Protein AF-A0A379ZIU4-F1 (afdb_monomer)

InterPro domains:
  IPR006685 Mechanosensitive ion channel MscS [PF00924] (2-45)
  IPR010920 LSM domain superfamily [SSF50182] (2-45)
  IPR023408 Mechanosensitive ion channel MscS, beta-domain superfamily [G3DSA:2.30.30.60] (1-43)
  IPR052702 Mechanosensitive channel MscS-like [PTHR30347] (1-49)

Nearest PDB structures (foldseek):
  7ux1-assembly1_A  TM=9.642E-01  e=2.751E-03  Escherichia coli K-12
  7dlu-assembly1_A  TM=9.329E-01  e=1.091E-02  Pseudomonas aeruginosa PAO1
  6lyp-assembly1_A  TM=9.335E-01  e=1.419E-02  Arabidopsis thaliana
  6vxn-assembly1_A  TM=8.922E-01  e=1.244E-02  Arabidopsis thaliana
  8jwe-assembly1_A  TM=9.379E-01  e=6.853E-02  Arabidopsis thaliana

Solvent-accessible surface area (backbone atoms only — not comparable to full-atom values): 3146 Å² total; per-residue (Å²): 79,41,32,48,94,92,46,61,28,35,79,75,47,82,54,100,62,34,32,36,26,37,33,92,87,73,47,77,46,79,42,50,44,68,54,67,73,75,44,79,68,45,68,72,47,73,86,69,66,77,125

Secondary structure (DSSP, 8-state):
-EEETTEEEEEEEE-SSEEEEE-TTS-EEEEEHHHHHHS-EEESSGGG---

Foldseek 3Di:
DKDAPNF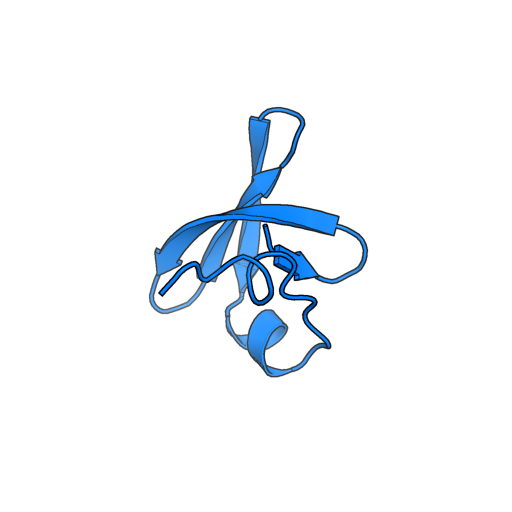DFDFDDDDPFWTWGQGPVRDTDTGGVVRVVVGDMDDPCPVVPPD

pLDDT: mean 87.23, std 11.11, range [53.34, 95.31]

Structure (mmCIF, N/CA/C/O backbone):
data_AF-A0A379ZIU4-F1
#
_entry.id   AF-A0A379ZIU4-F1
#
loop_
_atom_site.group_PDB
_atom_site.id
_atom_site.type_symbol
_atom_site.label_atom_id
_atom_site.label_alt_id
_atom_site.label_comp_id
_atom_site.label_asym_id
_atom_site.label_entity_id
_atom_site.label_seq_id
_atom_site.pdbx_PDB_ins_code
_atom_site.Cartn_x
_atom_site.Cartn_y
_atom_site.Cartn_z
_atom_site.occupancy
_atom_site.B_iso_or_equiv
_atom_site.auth_seq_id
_atom_site.auth_comp_id
_atom_site.auth_asym_id
_atom_site.auth_atom_id
_atom_site.pdbx_PDB_model_num
ATOM 1 N N . MET A 1 1 ? 5.976 -5.441 -8.444 1.00 83.25 1 MET A N 1
ATOM 2 C CA . MET A 1 1 ? 4.506 -5.462 -8.433 1.00 83.25 1 MET A CA 1
ATOM 3 C C . MET A 1 1 ? 3.963 -6.217 -7.226 1.00 83.25 1 MET A C 1
ATOM 5 O O . MET A 1 1 ? 4.364 -7.348 -6.953 1.00 83.25 1 MET A O 1
ATOM 9 N N . ILE A 1 2 ? 3.069 -5.560 -6.497 1.00 89.19 2 ILE A N 1
ATOM 10 C CA . ILE A 1 2 ? 2.354 -6.039 -5.317 1.00 89.19 2 ILE A CA 1
ATOM 11 C C . ILE A 1 2 ? 0.849 -5.974 -5.603 1.00 89.19 2 ILE A C 1
ATOM 13 O O . ILE A 1 2 ? 0.389 -5.029 -6.242 1.00 89.19 2 ILE A O 1
ATOM 17 N N . GLY A 1 3 ? 0.098 -6.974 -5.148 1.00 89.69 3 GLY A N 1
ATOM 18 C CA . GLY A 1 3 ? -1.361 -7.005 -5.218 1.00 89.69 3 GLY A CA 1
ATOM 19 C C . GLY A 1 3 ? -1.984 -6.978 -3.825 1.00 89.69 3 GLY A C 1
ATOM 20 O O . GLY A 1 3 ? -1.641 -7.823 -2.996 1.00 89.69 3 GLY A O 1
ATOM 21 N N . ILE A 1 4 ? -2.898 -6.040 -3.567 1.00 87.88 4 ILE A N 1
ATOM 22 C CA . ILE A 1 4 ? -3.682 -5.954 -2.325 1.00 87.88 4 ILE A CA 1
ATOM 23 C C . ILE A 1 4 ? -5.124 -5.541 -2.633 1.00 87.88 4 ILE A C 1
ATOM 25 O O . ILE A 1 4 ? -5.359 -4.637 -3.429 1.00 87.88 4 ILE A O 1
ATOM 29 N N . GLY A 1 5 ? -6.105 -6.216 -2.024 1.00 82.75 5 GLY A N 1
ATOM 30 C CA . GLY A 1 5 ? -7.520 -5.832 -2.142 1.00 82.75 5 GLY A CA 1
ATOM 31 C C . GLY A 1 5 ? -8.073 -5.813 -3.575 1.00 82.75 5 GLY A C 1
ATOM 32 O O . GLY A 1 5 ? -8.995 -5.057 -3.857 1.00 82.75 5 GLY A O 1
ATOM 33 N N . GLY A 1 6 ? -7.501 -6.607 -4.488 1.00 83.88 6 GLY A N 1
ATOM 34 C CA . GLY A 1 6 ? -7.884 -6.632 -5.906 1.00 83.88 6 GLY A CA 1
ATOM 35 C C . GLY A 1 6 ? -7.195 -5.581 -6.783 1.00 83.88 6 GLY A C 1
ATOM 36 O O . GLY A 1 6 ? -7.449 -5.545 -7.983 1.00 83.88 6 GLY A O 1
ATOM 37 N N . VAL A 1 7 ? -6.307 -4.761 -6.218 1.00 84.50 7 VAL A N 1
ATOM 38 C CA . VAL A 1 7 ? -5.520 -3.761 -6.949 1.00 84.50 7 VAL A CA 1
ATOM 39 C C . VAL A 1 7 ? -4.066 -4.218 -7.042 1.00 84.50 7 VAL A C 1
ATOM 41 O O . VAL A 1 7 ? -3.484 -4.639 -6.042 1.00 84.50 7 VAL A O 1
ATOM 44 N N . GLU A 1 8 ? -3.472 -4.118 -8.232 1.00 90.94 8 GLU A N 1
ATOM 45 C CA . GLU A 1 8 ? -2.060 -4.420 -8.485 1.00 90.94 8 GLU A CA 1
ATOM 46 C C . GLU A 1 8 ? -1.293 -3.149 -8.874 1.00 90.94 8 GLU A C 1
ATOM 48 O O . GLU A 1 8 ? -1.794 -2.293 -9.603 1.00 90.94 8 GLU A O 1
ATOM 53 N N . GLY A 1 9 ? -0.064 -3.019 -8.379 1.00 93.19 9 GLY A N 1
ATOM 54 C CA . GLY A 1 9 ? 0.800 -1.889 -8.705 1.00 93.19 9 GLY A CA 1
ATOM 55 C C . GLY A 1 9 ? 2.228 -2.065 -8.209 1.00 93.19 9 GLY A C 1
ATOM 56 O O . GLY A 1 9 ? 2.585 -3.090 -7.629 1.00 93.19 9 GLY A O 1
ATOM 57 N N . ASP A 1 10 ? 3.071 -1.065 -8.431 1.00 94.06 10 ASP A N 1
ATOM 58 C CA . ASP A 1 10 ? 4.466 -1.085 -7.998 1.00 94.06 10 ASP A CA 1
ATOM 59 C C . ASP A 1 10 ? 4.687 -0.207 -6.775 1.00 94.06 10 ASP A C 1
ATOM 61 O O . ASP A 1 10 ? 4.288 0.955 -6.736 1.00 94.06 10 ASP A O 1
ATOM 65 N N . VAL A 1 11 ? 5.361 -0.758 -5.767 1.00 93.31 11 VAL A N 1
ATOM 66 C CA . VAL A 1 11 ? 5.718 -0.007 -4.562 1.00 93.31 11 VAL A CA 1
ATOM 67 C C . VAL A 1 11 ? 6.709 1.089 -4.943 1.00 93.31 11 VAL A C 1
ATOM 69 O O . VAL A 1 11 ? 7.805 0.803 -5.423 1.00 93.31 11 VAL A O 1
ATOM 72 N N . ARG A 1 12 ? 6.332 2.348 -4.718 1.00 94.56 12 ARG A N 1
ATOM 73 C CA . ARG A 1 12 ? 7.192 3.513 -4.962 1.00 94.56 12 ARG A CA 1
ATOM 74 C C . ARG A 1 12 ? 7.955 3.934 -3.726 1.00 94.56 12 ARG A C 1
ATOM 76 O O . ARG A 1 12 ? 9.142 4.238 -3.815 1.00 94.56 12 ARG A O 1
ATOM 83 N N . ARG A 1 13 ? 7.277 3.971 -2.582 1.00 94.19 13 ARG A N 1
ATOM 84 C CA . ARG A 1 13 ? 7.859 4.420 -1.320 1.00 94.19 13 ARG A CA 1
ATOM 85 C C . ARG A 1 13 ? 7.173 3.744 -0.146 1.00 94.19 13 ARG A C 1
ATOM 87 O O . ARG A 1 13 ? 5.958 3.586 -0.139 1.00 94.19 13 ARG A O 1
ATOM 94 N N . ILE A 1 14 ? 7.957 3.408 0.871 1.00 93.62 14 ILE A N 1
ATOM 95 C CA . ILE A 1 14 ? 7.457 2.912 2.152 1.00 93.62 14 ILE A CA 1
ATOM 96 C C . ILE A 1 14 ? 7.775 3.968 3.208 1.00 93.62 14 ILE A C 1
ATOM 98 O O . ILE A 1 14 ? 8.930 4.349 3.389 1.00 93.62 14 ILE A O 1
ATOM 102 N N . ASN A 1 15 ? 6.745 4.455 3.893 1.00 94.88 15 ASN A N 1
ATOM 103 C CA . ASN A 1 15 ? 6.864 5.330 5.053 1.00 94.88 15 ASN A CA 1
ATOM 104 C C . ASN A 1 15 ? 6.419 4.572 6.314 1.00 94.88 15 ASN A C 1
ATOM 106 O O . ASN A 1 15 ? 5.811 3.508 6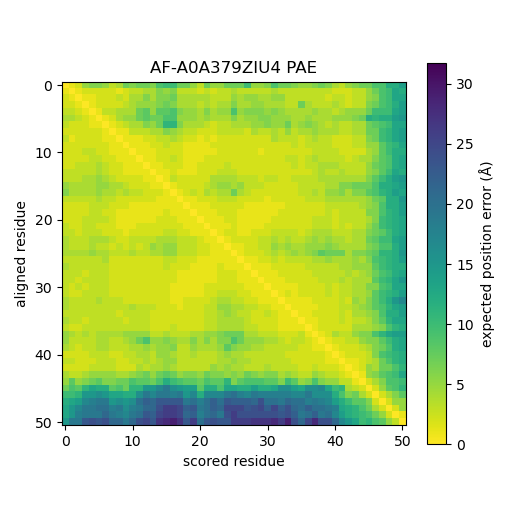.237 1.00 94.88 15 ASN A O 1
ATOM 110 N N . VAL A 1 16 ? 6.664 5.146 7.495 1.00 94.38 16 VAL A N 1
ATOM 111 C CA . VAL A 1 16 ? 6.376 4.489 8.786 1.00 94.38 16 VAL A CA 1
ATOM 112 C C . VAL A 1 16 ? 4.906 4.074 8.965 1.00 94.38 16 VAL A C 1
ATOM 114 O O . VAL A 1 16 ? 4.629 3.037 9.560 1.00 94.38 16 VAL A O 1
ATOM 117 N N . ARG A 1 17 ? 3.952 4.844 8.420 1.00 95.00 17 ARG A N 1
ATOM 118 C CA . ARG A 1 17 ? 2.505 4.583 8.565 1.00 95.00 17 ARG A CA 1
ATOM 119 C C . ARG A 1 17 ? 1.808 4.118 7.288 1.00 95.00 17 ARG A C 1
ATOM 121 O O . ARG A 1 17 ? 0.724 3.546 7.381 1.00 95.00 17 ARG A O 1
ATOM 128 N N . ALA A 1 18 ? 2.394 4.366 6.123 1.00 95.12 18 ALA A N 1
ATOM 129 C CA . ALA A 1 18 ? 1.755 4.083 4.847 1.00 95.12 18 ALA A CA 1
ATOM 130 C C . ALA A 1 18 ? 2.777 3.764 3.756 1.00 95.12 18 ALA A C 1
ATOM 132 O O . ALA A 1 18 ? 3.914 4.237 3.794 1.00 95.12 18 ALA A O 1
ATOM 133 N N . THR A 1 19 ? 2.326 3.011 2.764 1.00 94.69 19 THR A N 1
ATOM 134 C CA . THR A 1 19 ? 3.066 2.639 1.565 1.00 94.69 19 THR A CA 1
ATOM 135 C C . THR A 1 19 ? 2.384 3.248 0.346 1.00 94.69 19 THR A C 1
ATOM 137 O O . THR A 1 19 ? 1.167 3.167 0.200 1.00 94.69 19 THR A 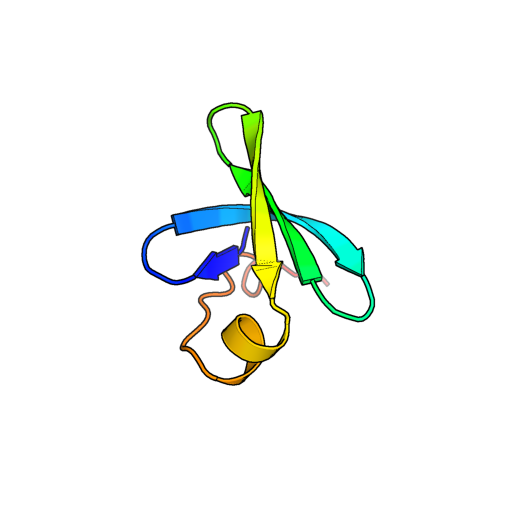O 1
ATOM 140 N N . GLU A 1 20 ? 3.171 3.869 -0.524 1.00 95.31 20 GLU A N 1
ATOM 141 C CA . GLU A 1 20 ? 2.723 4.429 -1.795 1.00 95.31 20 GLU A CA 1
ATOM 142 C C . GLU A 1 20 ? 2.942 3.405 -2.907 1.00 95.31 20 GLU A C 1
ATOM 144 O O . GLU A 1 20 ? 4.063 2.932 -3.126 1.00 95.31 20 GLU A O 1
ATOM 149 N N . ILE A 1 21 ? 1.868 3.078 -3.617 1.00 93.88 21 ILE A N 1
ATOM 150 C CA . ILE A 1 21 ? 1.853 2.121 -4.718 1.00 93.88 21 ILE A CA 1
ATOM 151 C C . ILE A 1 21 ? 1.413 2.862 -5.977 1.00 93.88 21 ILE A C 1
ATOM 153 O O . ILE A 1 21 ? 0.352 3.477 -6.011 1.00 93.88 21 ILE A O 1
ATOM 157 N N . GLN A 1 22 ? 2.232 2.808 -7.019 1.00 95.12 22 GLN A N 1
ATOM 158 C CA . GLN A 1 22 ? 1.895 3.333 -8.332 1.00 95.12 22 GLN A CA 1
ATOM 159 C C . GLN A 1 22 ? 1.048 2.314 -9.088 1.00 95.12 22 GLN A C 1
ATOM 161 O O . GLN A 1 22 ? 1.482 1.179 -9.288 1.00 95.12 22 GLN A O 1
ATOM 166 N N . LEU A 1 23 ? -0.129 2.733 -9.538 1.00 93.31 23 LEU A N 1
ATOM 167 C CA . LEU A 1 23 ? -1.006 1.929 -10.381 1.00 93.31 23 LEU A CA 1
ATOM 168 C C . LEU A 1 23 ? -0.644 2.081 -11.867 1.00 93.31 23 LEU A C 1
ATOM 170 O O . LEU A 1 23 ? 0.118 2.970 -12.262 1.00 93.31 23 LEU A O 1
ATOM 174 N N . SER A 1 24 ? -1.206 1.215 -12.711 1.00 89.81 24 SER A N 1
ATOM 175 C CA . SER A 1 24 ? -0.955 1.200 -14.160 1.00 89.81 24 SER A CA 1
ATOM 176 C C . SER A 1 24 ? -1.371 2.490 -14.875 1.00 89.81 24 SER A C 1
ATOM 178 O O . SER A 1 24 ? -0.790 2.850 -15.895 1.00 89.81 24 SER A O 1
ATOM 180 N N . ASP A 1 25 ? -2.352 3.207 -14.331 1.00 92.25 25 ASP A N 1
ATOM 181 C CA . ASP A 1 25 ? -2.852 4.486 -14.845 1.00 92.25 25 ASP A CA 1
ATOM 182 C C . ASP A 1 25 ? -2.028 5.701 -14.372 1.00 92.25 25 ASP A C 1
ATOM 184 O O . ASP A 1 25 ? -2.409 6.842 -14.625 1.00 92.25 25 ASP A O 1
ATOM 188 N N . ARG A 1 26 ? -0.882 5.472 -13.711 1.00 91.31 26 ARG A N 1
ATOM 189 C CA . ARG A 1 26 ? -0.016 6.502 -13.106 1.00 91.31 26 ARG A CA 1
ATOM 190 C C . ARG A 1 26 ? -0.649 7.256 -11.930 1.00 91.31 26 ARG A C 1
ATOM 192 O O . ARG A 1 26 ? -0.086 8.257 -11.484 1.00 91.31 26 ARG A O 1
ATOM 199 N N . SER A 1 27 ? -1.742 6.757 -11.361 1.00 94.38 27 SER A N 1
ATOM 200 C CA . SER A 1 27 ? -2.238 7.221 -10.065 1.00 94.38 27 SER A CA 1
ATOM 201 C C . SER A 1 27 ? -1.485 6.563 -8.901 1.00 94.38 27 SER A C 1
ATOM 203 O O . SER A 1 27 ? -0.918 5.470 -9.035 1.00 94.38 27 SER A O 1
ATOM 205 N N . THR A 1 28 ? -1.447 7.248 -7.756 1.00 93.81 28 THR A N 1
ATOM 206 C CA . THR A 1 28 ? -0.786 6.766 -6.535 1.00 93.81 28 THR A CA 1
ATOM 207 C C . THR A 1 28 ? -1.830 6.323 -5.522 1.00 93.81 28 THR A C 1
ATOM 209 O O . THR A 1 28 ? -2.616 7.131 -5.031 1.00 93.81 28 THR A O 1
ATOM 212 N N . MET A 1 29 ? -1.797 5.044 -5.164 1.00 92.81 29 MET A N 1
ATOM 213 C CA . MET A 1 29 ? -2.579 4.478 -4.075 1.00 92.81 29 MET A CA 1
ATOM 214 C C . MET A 1 29 ? -1.771 4.533 -2.775 1.00 92.81 29 MET A C 1
ATOM 216 O O . MET A 1 29 ? -0.661 4.005 -2.702 1.00 92.81 29 MET A O 1
ATOM 220 N N . ILE A 1 30 ? -2.331 5.161 -1.739 1.00 93.25 30 ILE A N 1
ATOM 221 C CA . ILE A 1 30 ? -1.729 5.220 -0.401 1.00 93.25 30 ILE A CA 1
ATOM 222 C C . ILE A 1 30 ? -2.388 4.154 0.470 1.00 93.25 30 ILE A C 1
ATOM 224 O O . ILE A 1 30 ? -3.570 4.250 0.792 1.00 93.25 30 ILE A O 1
ATOM 228 N N . VAL A 1 31 ? -1.613 3.154 0.875 1.00 92.44 31 VAL A N 1
ATOM 229 C CA . VAL A 1 31 ? -2.087 2.028 1.684 1.00 92.44 31 VAL A CA 1
ATOM 230 C C . VAL A 1 31 ? -1.524 2.140 3.102 1.00 92.44 31 VAL A C 1
ATOM 232 O O . VAL A 1 31 ? -0.302 2.173 3.260 1.00 92.44 31 VAL A O 1
ATOM 235 N N . PRO A 1 32 ? -2.355 2.178 4.160 1.00 95.06 32 PRO A N 1
ATOM 236 C CA . PRO A 1 32 ? -1.882 2.072 5.535 1.00 95.06 32 PRO A CA 1
ATOM 237 C C . PRO A 1 32 ? -1.121 0.763 5.756 1.00 95.06 32 PRO A C 1
ATOM 239 O O . PRO A 1 32 ? -1.600 -0.310 5.393 1.00 95.06 32 PRO A O 1
ATOM 242 N N . ASN A 1 33 ? 0.035 0.819 6.417 1.00 92.81 33 ASN A N 1
ATOM 243 C CA . ASN A 1 33 ? 0.857 -0.381 6.626 1.00 92.81 33 ASN A CA 1
ATOM 244 C C . ASN A 1 33 ? 0.117 -1.465 7.425 1.00 92.81 33 ASN A C 1
ATOM 246 O O . ASN A 1 33 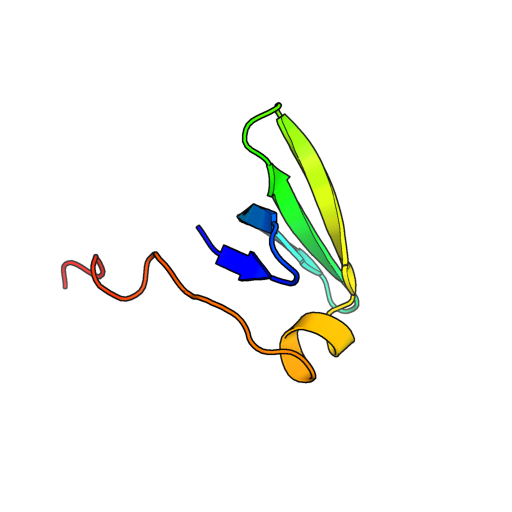? 0.330 -2.652 7.201 1.00 92.81 33 ASN A O 1
ATOM 250 N N . SER A 1 34 ? -0.807 -1.073 8.309 1.00 93.81 34 SER A N 1
ATOM 251 C CA . SER A 1 34 ? -1.672 -2.014 9.026 1.00 93.81 34 SER A CA 1
ATOM 252 C C . SER A 1 34 ? -2.525 -2.877 8.089 1.00 93.81 34 SER A C 1
ATOM 254 O O . SER A 1 34 ? -2.782 -4.031 8.420 1.00 93.81 34 SER A O 1
ATOM 256 N N . GLN A 1 35 ? -2.922 -2.380 6.912 1.00 89.38 35 GLN A N 1
ATOM 257 C CA . GLN A 1 35 ? -3.648 -3.173 5.911 1.00 89.38 35 GLN A CA 1
ATOM 258 C C . GLN A 1 35 ? -2.738 -4.197 5.230 1.00 89.38 35 GLN A C 1
ATOM 260 O O . GLN A 1 35 ? -3.144 -5.340 5.066 1.00 89.38 35 GLN A O 1
ATOM 265 N N . LEU A 1 36 ? -1.491 -3.830 4.917 1.00 89.44 36 LEU A N 1
ATOM 266 C CA . LEU A 1 36 ? -0.502 -4.772 4.372 1.00 89.44 36 LEU A CA 1
ATOM 267 C C . LEU A 1 36 ? -0.166 -5.906 5.354 1.00 89.44 36 LEU A C 1
ATOM 269 O O . LEU A 1 36 ? 0.164 -7.004 4.923 1.00 89.44 36 LEU A O 1
ATOM 273 N N . ILE A 1 37 ? -0.243 -5.643 6.662 1.00 90.56 37 ILE A N 1
ATOM 274 C CA . ILE A 1 37 ? 0.018 -6.639 7.714 1.00 90.56 37 ILE A CA 1
ATOM 275 C C . ILE A 1 37 ? -1.194 -7.550 7.939 1.00 90.56 37 ILE A C 1
ATOM 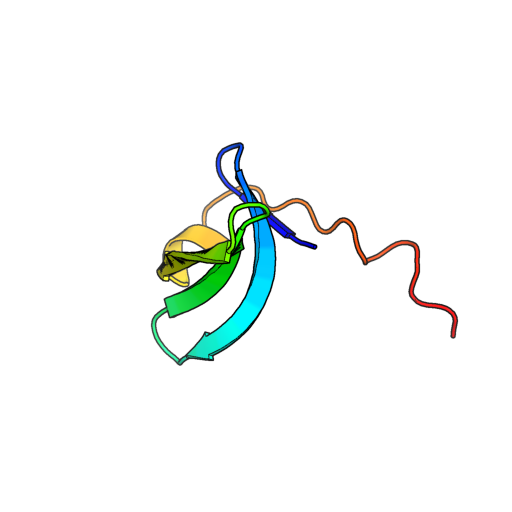277 O O . ILE A 1 37 ? -1.037 -8.737 8.207 1.00 90.56 37 ILE A O 1
ATOM 281 N N . SER A 1 38 ? -2.402 -6.985 7.887 1.00 91.69 38 SER A N 1
ATOM 282 C CA . SER A 1 38 ? -3.633 -7.685 8.275 1.00 91.69 38 SER A CA 1
ATOM 283 C C . SER A 1 38 ? -4.346 -8.395 7.126 1.00 91.69 38 SER A C 1
ATOM 285 O O . SER A 1 38 ? -5.208 -9.231 7.387 1.00 91.69 38 SER A O 1
ATOM 287 N N . GLN A 1 39 ? -4.025 -8.071 5.873 1.00 88.44 39 GLN A N 1
ATOM 288 C CA . GLN A 1 39 ? -4.692 -8.629 4.699 1.00 88.44 39 GLN A CA 1
ATOM 289 C C . GLN A 1 39 ? -3.755 -9.511 3.881 1.00 88.44 39 GLN A C 1
ATOM 291 O O . GLN A 1 39 ? -2.533 -9.385 3.933 1.00 88.44 39 GLN A O 1
ATOM 296 N N . ASN A 1 40 ? -4.343 -10.390 3.071 1.00 88.19 40 ASN A N 1
ATOM 297 C CA . ASN A 1 40 ? -3.587 -11.201 2.130 1.00 88.19 40 ASN A CA 1
ATOM 298 C C . ASN A 1 40 ? -2.956 -10.301 1.061 1.00 88.19 40 ASN A C 1
ATOM 300 O O . ASN A 1 40 ? -3.648 -9.548 0.372 1.00 88.19 40 ASN A O 1
ATOM 304 N N . VAL A 1 41 ? -1.642 -10.430 0.899 1.00 89.62 41 VAL A N 1
ATOM 305 C CA . VAL A 1 41 ? -0.852 -9.68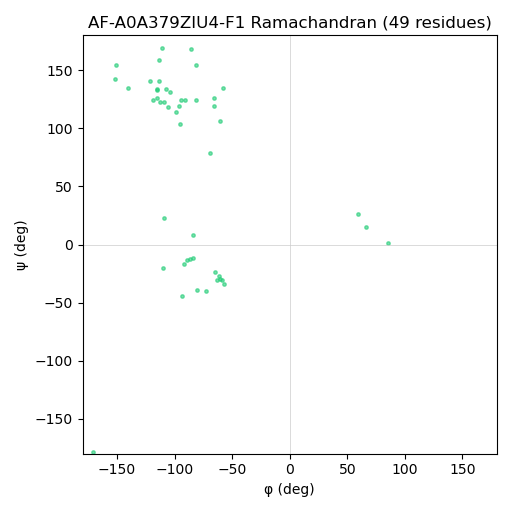7 -0.084 1.00 89.62 41 VAL A CA 1
ATOM 306 C C . VAL A 1 41 ? -0.266 -10.660 -1.098 1.00 89.62 41 VAL A C 1
ATOM 308 O O . VAL A 1 41 ? 0.321 -11.679 -0.735 1.00 89.62 41 VAL A O 1
ATOM 311 N N . ARG A 1 42 ? -0.380 -10.327 -2.385 1.00 88.00 42 ARG A N 1
ATOM 312 C CA . ARG A 1 42 ? 0.273 -11.063 -3.470 1.00 88.00 42 ARG A CA 1
ATOM 313 C C . ARG A 1 42 ? 1.587 -10.382 -3.836 1.00 88.00 42 ARG A C 1
ATOM 315 O O . ARG A 1 42 ? 1.591 -9.243 -4.296 1.00 88.00 42 ARG A O 1
ATOM 322 N N . ASN A 1 43 ? 2.702 -11.091 -3.694 1.00 88.06 43 ASN A N 1
ATOM 323 C CA . ASN A 1 43 ? 3.996 -10.643 -4.204 1.00 88.06 43 ASN A CA 1
ATOM 324 C C . ASN A 1 43 ? 4.247 -11.259 -5.587 1.00 88.06 43 ASN A C 1
ATOM 326 O O . ASN A 1 43 ? 4.580 -12.437 -5.692 1.00 88.06 43 ASN A O 1
ATOM 330 N N . ALA A 1 44 ? 4.091 -10.466 -6.648 1.00 83.56 44 ALA A N 1
ATOM 331 C CA . ALA A 1 44 ? 4.301 -10.932 -8.020 1.00 83.56 44 ALA A CA 1
ATOM 332 C C . ALA A 1 44 ? 5.780 -10.887 -8.456 1.00 83.56 44 ALA A C 1
ATOM 334 O O . ALA A 1 44 ? 6.140 -11.461 -9.477 1.00 83.56 44 ALA A O 1
ATOM 335 N N . THR A 1 45 ? 6.650 -10.232 -7.683 1.00 78.62 45 THR A N 1
ATOM 336 C CA . THR A 1 45 ? 8.096 -10.129 -7.959 1.00 78.62 45 THR A CA 1
ATOM 337 C C . THR A 1 45 ? 8.932 -11.254 -7.347 1.00 78.62 45 THR A C 1
ATOM 339 O O . THR A 1 45 ? 10.080 -11.432 -7.739 1.00 78.62 45 THR A O 1
ATOM 342 N N . MET A 1 46 ? 8.369 -12.044 -6.425 1.00 71.12 46 MET A N 1
ATOM 343 C CA . MET A 1 46 ? 9.110 -13.046 -5.643 1.00 71.12 46 MET A CA 1
ATOM 344 C C . MET A 1 46 ? 9.702 -14.195 -6.481 1.00 71.12 46 MET A C 1
ATOM 346 O O . MET A 1 46 ? 10.686 -14.794 -6.065 1.00 71.12 46 MET A O 1
ATOM 350 N N . GLY A 1 47 ? 9.143 -14.484 -7.664 1.00 61.16 47 GLY A N 1
ATOM 351 C CA . GLY A 1 47 ? 9.656 -15.510 -8.587 1.00 61.16 47 GLY A CA 1
ATOM 352 C C . GLY A 1 47 ? 10.750 -15.031 -9.553 1.00 61.16 47 GLY A C 1
ATOM 353 O O 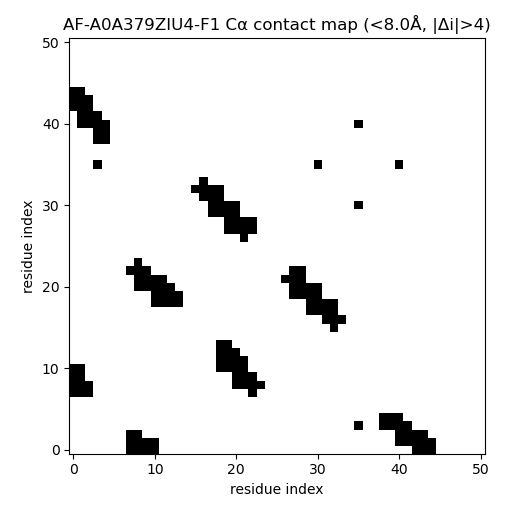. GLY A 1 47 ? 11.402 -15.859 -10.175 1.00 61.16 47 GLY A O 1
ATOM 354 N N . ASN A 1 48 ? 10.970 -13.715 -9.659 1.00 56.59 48 ASN A N 1
ATOM 355 C CA . ASN A 1 48 ? 11.976 -13.102 -10.537 1.00 56.59 48 ASN A CA 1
ATOM 356 C C . ASN A 1 48 ? 13.149 -12.503 -9.746 1.00 56.59 48 ASN A C 1
ATOM 358 O O . ASN A 1 48 ? 13.844 -11.619 -10.246 1.00 56.59 48 ASN A O 1
ATOM 362 N N . ALA A 1 49 ? 13.388 -12.970 -8.518 1.00 56.62 49 ALA A N 1
ATOM 363 C CA . ALA A 1 49 ? 14.678 -12.774 -7.873 1.00 56.62 49 ALA A CA 1
ATOM 364 C C . ALA A 1 49 ? 15.704 -13.644 -8.618 1.00 56.62 49 ALA A C 1
ATOM 366 O O . ALA A 1 49 ? 16.006 -14.760 -8.203 1.00 56.62 49 ALA A O 1
ATOM 367 N N . GLN A 1 50 ? 16.170 -13.169 -9.778 1.00 55.78 50 GLN A N 1
ATOM 368 C CA . GLN A 1 50 ? 17.414 -13.657 -10.359 1.00 55.78 50 GLN A CA 1
ATOM 369 C C . GLN A 1 50 ? 18.499 -13.345 -9.328 1.00 55.78 50 GLN A C 1
ATOM 371 O O . GLN A 1 50 ? 18.786 -12.175 -9.070 1.00 55.78 50 GLN A O 1
ATOM 376 N N . GLY A 1 51 ? 18.962 -14.394 -8.646 1.00 53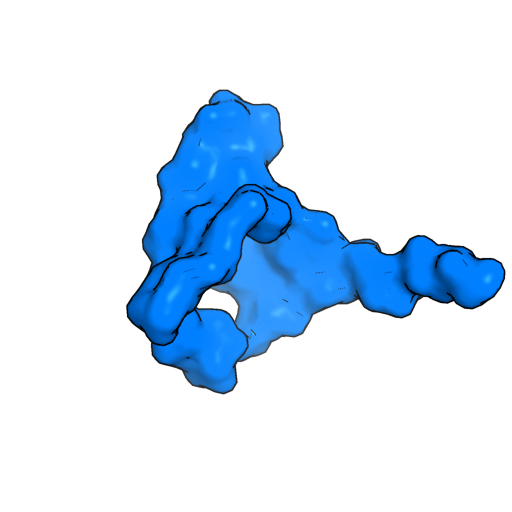.34 51 GLY A N 1
ATOM 377 C CA . GLY A 1 51 ? 20.143 -14.340 -7.792 1.00 53.34 51 GLY A CA 1
ATOM 378 C C . GLY A 1 51 ? 21.402 -14.073 -8.599 1.00 53.34 51 GLY A C 1
ATOM 379 O O . GLY A 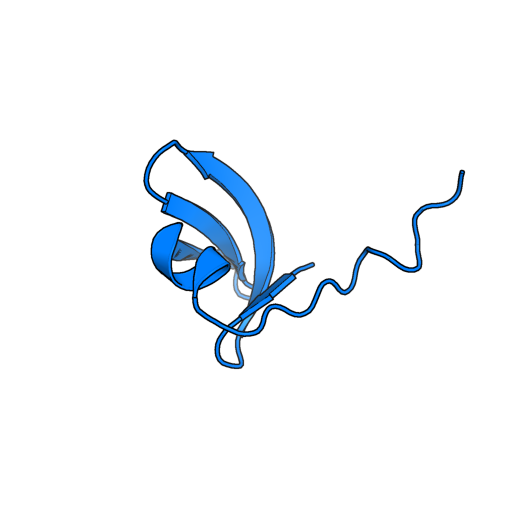1 51 ? 21.398 -14.369 -9.817 1.00 53.34 51 GLY A O 1
#

Mean predicted aligned error: 5.25 Å

Sequence (51 aa):
MIGIGGVEGDVRRINVRATEIQLSDRSTMIVPNSQLISQNVRNATMGNAQG

Radius of gyration: 11.05 Å; Cα contacts (8 Å, |Δi|>4): 78; chains: 1; bounding box: 28×23×24 Å

Organism: Serratia marcescens (NCBI:txid615)